Protein AF-A0A3E1HCI1-F1 (afdb_monomer_lite)

Radius of gyration: 28.61 Å; chains: 1; bounding box: 46×18×76 Å

pLDDT: mean 95.59, std 4.68, range [68.44, 98.19]

InterPro domains:
  IPR014030 Beta-ketoacyl synthase-like, N-terminal domain [PF00109] (35-63)
  IPR016039 Thiolase-like [G3DSA:3.40.47.10] (16-63)
  IPR016039 Thiolase-like [SSF53901] (31-63)
  IPR050091 Polyketide and Nonribosomal Peptide Biosynthesis Enzymes [PTHR43775] (1-63)

Secondary structure (DSSP, 8-state):
-HHHHHHHHHHHHHHHHHHHHHHHHHHHHHHHHTPPPP-------BTTTB-SHHHHHHHHHH-

Structure (mmCIF, N/CA/C/O backbone):
data_AF-A0A3E1HCI1-F1
#
_entry.id   AF-A0A3E1HCI1-F1
#
loop_
_atom_site.group_PDB
_atom_site.id
_atom_site.type_symbol
_atom_site.label_atom_id
_atom_site.label_alt_id
_atom_site.label_comp_id
_atom_site.label_asym_id
_atom_site.label_entity_id
_atom_site.label_seq_id
_atom_site.pdbx_PDB_ins_code
_atom_site.Cartn_x
_atom_site.Cartn_y
_atom_site.Cartn_z
_atom_site.occupancy
_atom_site.B_iso_or_equiv
_atom_site.auth_seq_id
_atom_site.auth_comp_id
_atom_site.auth_asym_id
_atom_site.auth_atom_id
_atom_site.pdbx_PDB_model_num
ATOM 1 N N . MET A 1 1 ? 29.236 9.160 -45.012 1.00 68.44 1 MET A N 1
ATOM 2 C CA . MET A 1 1 ? 28.204 10.041 -44.413 1.00 68.44 1 MET A CA 1
ATOM 3 C C . MET A 1 1 ? 26.874 9.314 -44.212 1.00 68.44 1 MET A C 1
ATOM 5 O O . MET A 1 1 ? 26.404 9.289 -43.086 1.00 68.44 1 MET A O 1
ATOM 9 N N . VAL A 1 2 ? 26.307 8.667 -45.242 1.00 84.12 2 VAL A N 1
ATOM 10 C CA . VAL A 1 2 ? 25.055 7.877 -45.135 1.00 84.12 2 VAL A CA 1
ATOM 11 C C . VAL A 1 2 ? 25.154 6.755 -44.093 1.00 84.12 2 VAL A C 1
ATOM 13 O O . VAL A 1 2 ? 24.277 6.627 -43.246 1.00 84.12 2 VAL A O 1
ATOM 16 N N . ASP A 1 3 ? 26.270 6.028 -44.083 1.00 88.69 3 ASP A N 1
ATOM 17 C CA . ASP A 1 3 ? 26.515 4.924 -43.147 1.00 88.69 3 ASP A CA 1
ATOM 18 C C . ASP A 1 3 ? 26.530 5.367 -41.667 1.00 88.69 3 ASP A C 1
ATOM 20 O O . ASP A 1 3 ? 25.920 4.742 -40.807 1.00 88.69 3 ASP A O 1
ATOM 24 N N . GLN A 1 4 ? 27.130 6.520 -41.355 1.00 88.94 4 GLN A N 1
ATOM 25 C CA . GLN A 1 4 ? 27.140 7.071 -39.990 1.00 88.94 4 GLN A CA 1
ATOM 26 C C . GLN A 1 4 ? 25.733 7.469 -39.515 1.00 88.94 4 GLN A C 1
ATOM 28 O O . GLN A 1 4 ? 25.374 7.234 -38.362 1.00 88.94 4 GLN A O 1
ATOM 33 N N . LEU A 1 5 ? 24.905 8.016 -40.413 1.00 89.62 5 LEU A N 1
ATOM 34 C CA . LEU A 1 5 ? 23.514 8.360 -40.107 1.00 89.62 5 LEU A CA 1
ATOM 35 C C . LEU A 1 5 ? 22.654 7.107 -39.869 1.00 89.62 5 LEU A C 1
ATOM 37 O O . LEU A 1 5 ? 21.791 7.111 -38.987 1.00 89.62 5 LEU A O 1
ATOM 41 N N . GLN A 1 6 ? 22.911 6.023 -40.607 1.00 92.50 6 GLN A N 1
ATOM 42 C CA . GLN A 1 6 ? 22.250 4.731 -40.398 1.00 92.50 6 GLN A CA 1
ATOM 43 C C . GLN A 1 6 ? 22.596 4.142 -39.026 1.00 92.50 6 GLN A C 1
ATOM 45 O O . GLN A 1 6 ? 21.688 3.777 -38.277 1.00 92.50 6 GLN A O 1
ATOM 50 N N . HIS A 1 7 ? 23.877 4.140 -38.647 1.00 92.62 7 HIS A N 1
ATOM 51 C CA . HIS A 1 7 ? 24.319 3.670 -37.331 1.00 92.62 7 HIS A CA 1
ATOM 52 C C . HIS A 1 7 ? 23.714 4.488 -36.181 1.00 92.62 7 HIS A C 1
ATOM 54 O O . HIS A 1 7 ? 23.216 3.914 -35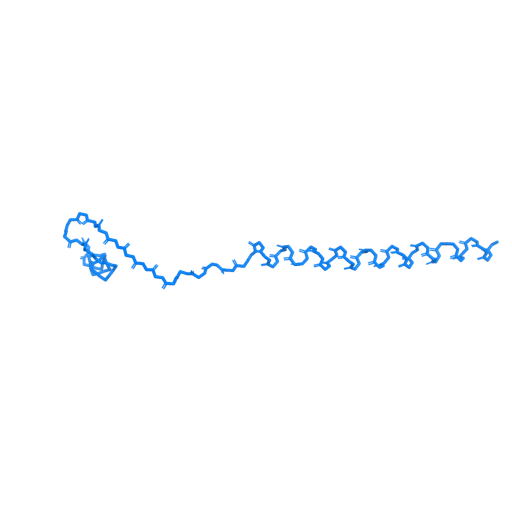.210 1.00 92.62 7 HIS A O 1
ATOM 60 N N . ALA A 1 8 ? 23.692 5.819 -36.303 1.00 93.88 8 ALA A N 1
ATOM 61 C CA . ALA A 1 8 ? 23.099 6.696 -35.294 1.00 93.88 8 ALA A CA 1
ATOM 62 C C . ALA A 1 8 ? 21.585 6.470 -35.143 1.00 93.88 8 ALA A C 1
ATOM 64 O O . ALA A 1 8 ? 21.070 6.400 -34.026 1.00 93.88 8 ALA A O 1
ATOM 65 N N . THR A 1 9 ? 20.870 6.300 -36.258 1.00 96.88 9 THR A N 1
ATOM 66 C CA . THR A 1 9 ? 19.423 6.040 -36.248 1.00 96.88 9 THR A CA 1
ATOM 67 C C . THR A 1 9 ? 19.104 4.688 -35.612 1.00 96.88 9 THR A C 1
ATOM 69 O O . THR A 1 9 ? 18.157 4.577 -34.834 1.00 96.88 9 THR A O 1
ATOM 72 N N . GLU A 1 10 ? 19.903 3.660 -35.898 1.00 97.00 10 GLU A N 1
ATOM 73 C CA . GLU A 1 10 ? 19.721 2.329 -35.320 1.00 97.00 10 GLU A CA 1
ATOM 74 C C . GLU A 1 10 ? 20.007 2.313 -33.814 1.00 97.00 10 GLU A C 1
ATOM 76 O O . GLU A 1 10 ? 19.233 1.750 -33.034 1.00 97.00 10 GLU A O 1
ATOM 81 N N . ALA A 1 11 ? 21.070 2.993 -33.378 1.00 95.38 11 ALA A N 1
ATOM 82 C CA . ALA A 1 11 ? 21.364 3.168 -31.959 1.00 95.38 11 ALA A CA 1
ATOM 83 C C . ALA A 1 11 ? 20.225 3.906 -31.234 1.00 95.38 11 ALA A C 1
ATOM 85 O O . ALA A 1 11 ? 19.783 3.461 -30.173 1.00 95.38 11 ALA A O 1
ATOM 86 N N . LEU A 1 12 ? 19.693 4.981 -31.829 1.00 96.75 12 LEU A N 1
ATOM 87 C CA . LEU A 1 12 ? 18.572 5.732 -31.263 1.00 96.75 12 LEU A CA 1
ATOM 88 C C . LEU A 1 12 ? 17.303 4.879 -31.159 1.00 96.75 12 LEU A C 1
ATOM 90 O O . LEU A 1 12 ? 16.652 4.880 -30.116 1.00 96.75 12 LEU A O 1
ATOM 94 N N . ARG A 1 13 ? 16.961 4.107 -32.198 1.00 97.44 13 ARG A N 1
ATOM 95 C CA . ARG A 1 13 ? 15.809 3.189 -32.166 1.00 97.44 13 ARG A CA 1
ATOM 96 C C . ARG A 1 13 ? 15.934 2.174 -31.037 1.00 97.44 13 ARG A C 1
ATOM 98 O O . ARG A 1 13 ? 14.992 2.003 -30.263 1.00 97.44 13 ARG A O 1
ATOM 105 N N . LYS A 1 14 ? 17.106 1.547 -30.894 1.00 97.75 14 LYS A N 1
ATOM 106 C CA . LYS A 1 14 ? 17.374 0.606 -29.796 1.00 97.75 14 LYS A CA 1
ATOM 107 C C . LYS A 1 14 ? 17.242 1.282 -28.435 1.00 97.75 14 LYS A C 1
ATOM 109 O O . LYS A 1 14 ? 16.602 0.723 -27.546 1.00 97.75 14 LYS A O 1
ATOM 114 N N . ALA A 1 15 ? 17.793 2.484 -28.278 1.00 96.75 15 ALA A N 1
ATOM 115 C CA . ALA A 1 15 ? 17.707 3.241 -27.033 1.00 96.75 15 ALA A CA 1
ATOM 116 C C . ALA A 1 15 ? 16.256 3.598 -26.671 1.00 96.75 15 ALA A C 1
ATOM 118 O O . ALA A 1 15 ? 15.850 3.402 -25.527 1.00 96.75 15 ALA A O 1
ATOM 119 N N . LEU A 1 16 ? 15.449 4.042 -27.640 1.00 97.56 16 LEU A N 1
ATOM 120 C CA . LEU A 1 16 ? 14.031 4.354 -27.431 1.00 97.56 16 LEU A CA 1
ATOM 121 C C . LEU A 1 16 ? 13.241 3.133 -26.939 1.00 97.56 16 LEU A C 1
ATOM 123 O O . LEU A 1 16 ? 12.453 3.251 -26.000 1.00 97.56 16 LEU A O 1
ATOM 127 N N . VAL A 1 17 ? 13.502 1.948 -27.504 1.00 97.69 17 VAL A N 1
ATOM 128 C CA . VAL A 1 17 ? 12.890 0.691 -27.038 1.00 97.69 17 VAL A CA 1
ATOM 129 C C . VAL A 1 17 ? 13.284 0.376 -25.590 1.00 97.69 17 VAL A C 1
ATOM 131 O O . VAL A 1 17 ? 12.432 -0.029 -24.798 1.00 97.69 17 VAL A O 1
ATOM 134 N N . GLN A 1 18 ? 14.549 0.586 -25.209 1.00 97.94 18 GLN A N 1
ATOM 135 C CA . GLN A 1 18 ? 14.984 0.363 -23.824 1.00 97.94 18 GLN A CA 1
ATOM 136 C C . GLN A 1 18 ? 14.357 1.358 -22.846 1.00 97.94 18 GLN A C 1
ATOM 138 O O . GLN A 1 18 ? 13.935 0.955 -21.764 1.00 97.94 18 GLN A O 1
ATOM 143 N N . VAL A 1 19 ? 14.240 2.633 -23.221 1.00 98.00 19 VAL A N 1
ATOM 144 C CA . VAL A 1 19 ? 13.570 3.645 -22.390 1.00 98.00 19 VAL A CA 1
ATOM 145 C C . VAL A 1 19 ? 12.119 3.255 -22.133 1.00 98.00 19 VAL A C 1
ATOM 147 O O . VAL A 1 19 ? 11.665 3.316 -20.993 1.00 98.00 19 VAL A O 1
ATOM 150 N N . GLU A 1 20 ? 11.397 2.814 -23.161 1.00 97.75 20 GLU A N 1
ATOM 151 C CA . GLU A 1 20 ? 10.008 2.380 -23.005 1.00 97.75 20 GLU A CA 1
ATOM 152 C C . GLU A 1 20 ? 9.896 1.162 -22.079 1.00 97.75 20 GLU A C 1
ATOM 154 O O . GLU A 1 20 ? 9.060 1.131 -21.174 1.00 97.75 20 GLU A O 1
ATOM 159 N N . ARG A 1 21 ? 10.797 0.185 -22.229 1.00 97.62 21 ARG A N 1
ATOM 160 C CA . ARG A 1 21 ? 10.861 -0.973 -21.331 1.00 97.62 21 ARG A CA 1
ATOM 161 C C . ARG A 1 21 ? 11.112 -0.555 -19.882 1.00 97.62 21 ARG A C 1
ATOM 163 O O . ARG A 1 21 ? 10.414 -1.024 -18.986 1.00 97.62 21 ARG A O 1
ATOM 170 N N . LEU A 1 22 ? 12.077 0.333 -19.650 1.00 97.56 22 LEU A N 1
ATOM 171 C CA . LEU A 1 22 ? 12.409 0.826 -18.314 1.00 97.56 22 LEU A CA 1
ATOM 172 C C . LEU A 1 22 ? 11.247 1.600 -17.691 1.00 97.56 22 LEU A C 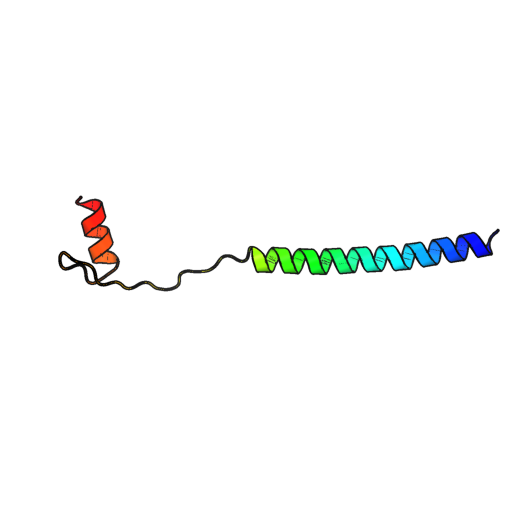1
ATOM 174 O O . LEU A 1 22 ? 10.945 1.392 -16.518 1.00 97.56 22 LEU A O 1
ATOM 178 N N . LYS A 1 23 ? 10.553 2.436 -18.471 1.00 97.94 23 LYS A N 1
ATOM 179 C CA . LYS A 1 23 ? 9.360 3.158 -18.010 1.00 97.94 23 LYS A CA 1
ATOM 180 C C . LYS A 1 23 ? 8.249 2.209 -17.568 1.00 97.94 23 LYS A C 1
ATOM 182 O O . LYS A 1 23 ? 7.642 2.446 -16.528 1.00 97.94 23 LYS A O 1
ATOM 187 N N . ARG A 1 24 ? 8.006 1.124 -18.312 1.00 97.88 24 ARG A N 1
ATOM 188 C CA . ARG A 1 24 ? 7.019 0.097 -17.931 1.00 97.88 24 ARG A CA 1
ATOM 189 C C . ARG A 1 24 ? 7.396 -0.598 -16.629 1.00 97.88 24 ARG A C 1
ATOM 191 O O . ARG A 1 24 ? 6.559 -0.700 -15.740 1.00 97.88 24 ARG A O 1
ATOM 198 N N . THR A 1 25 ? 8.653 -1.020 -16.492 1.00 98.00 25 THR A N 1
ATOM 199 C CA . THR A 1 25 ? 9.136 -1.649 -15.256 1.00 98.00 25 THR A CA 1
ATOM 200 C C . THR A 1 25 ? 9.026 -0.699 -14.069 1.00 98.00 25 THR A C 1
ATOM 202 O O . THR A 1 25 ? 8.537 -1.093 -13.016 1.00 98.00 25 THR A O 1
ATOM 205 N N . 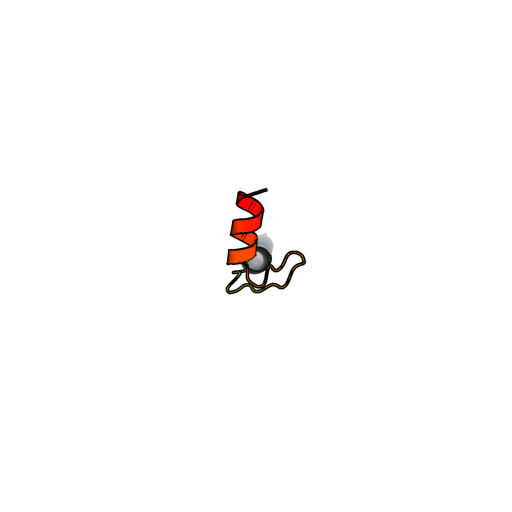ASN A 1 26 ? 9.446 0.557 -14.232 1.00 97.81 26 ASN A N 1
ATOM 206 C CA . ASN A 1 26 ? 9.365 1.556 -13.173 1.00 97.81 26 ASN A CA 1
ATOM 207 C C . ASN A 1 26 ? 7.912 1.800 -12.744 1.00 97.81 26 ASN A C 1
ATOM 209 O O . ASN A 1 26 ? 7.631 1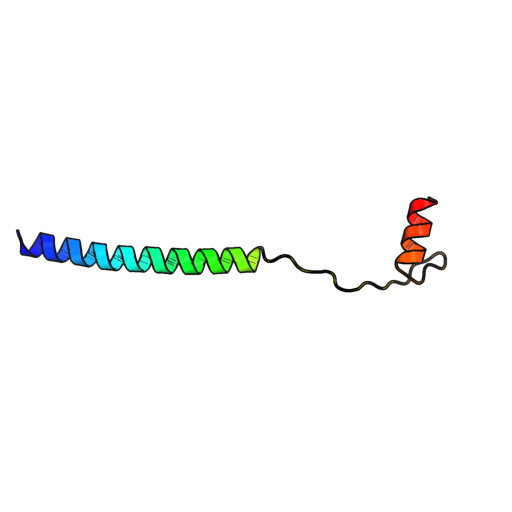.782 -11.550 1.00 97.81 26 ASN A O 1
ATOM 213 N N . ARG A 1 27 ? 6.982 1.923 -13.701 1.00 97.88 27 ARG A N 1
ATOM 214 C CA . ARG A 1 27 ? 5.553 2.056 -13.400 1.00 97.88 27 ARG A CA 1
ATOM 215 C C . ARG A 1 27 ? 5.025 0.871 -12.596 1.00 97.88 27 ARG A C 1
ATOM 217 O O . ARG A 1 27 ? 4.426 1.092 -11.556 1.00 97.88 27 ARG A O 1
ATOM 224 N N . ALA A 1 28 ? 5.310 -0.358 -13.020 1.00 96.81 28 ALA A N 1
ATOM 225 C CA . ALA A 1 28 ? 4.870 -1.552 -12.300 1.00 96.81 28 ALA A CA 1
ATOM 226 C C . ALA A 1 28 ? 5.450 -1.629 -10.875 1.00 96.81 28 ALA A C 1
ATOM 228 O O . ALA A 1 28 ? 4.787 -2.099 -9.955 1.00 96.81 28 ALA A O 1
ATOM 229 N N . LEU A 1 29 ? 6.687 -1.163 -10.668 1.00 97.31 29 LEU A N 1
ATOM 230 C CA . LEU A 1 29 ? 7.280 -1.081 -9.330 1.00 97.31 29 LEU A CA 1
ATOM 231 C C . LEU A 1 29 ? 6.583 -0.034 -8.460 1.00 97.31 29 LEU A C 1
ATOM 233 O O . LEU A 1 29 ? 6.303 -0.324 -7.302 1.00 97.31 29 LEU A O 1
ATOM 237 N N . LEU A 1 30 ? 6.287 1.144 -9.016 1.00 97.06 30 LEU A N 1
ATOM 238 C CA . LEU A 1 30 ? 5.567 2.204 -8.308 1.00 97.06 30 LEU A CA 1
ATOM 239 C C . LEU A 1 30 ? 4.122 1.808 -7.985 1.00 97.06 30 LEU A C 1
ATOM 241 O O . LEU A 1 30 ? 3.633 2.123 -6.907 1.00 97.06 30 LEU A O 1
ATOM 245 N N . GLU A 1 31 ? 3.437 1.120 -8.897 1.00 97.06 31 GLU A N 1
ATOM 246 C CA . GLU A 1 31 ? 2.087 0.596 -8.663 1.00 97.06 31 GLU A CA 1
ATOM 247 C C . GLU A 1 31 ? 2.095 -0.420 -7.520 1.00 97.06 31 GLU A C 1
ATOM 249 O O . GLU A 1 31 ? 1.311 -0.289 -6.590 1.00 97.06 31 GLU A O 1
ATOM 254 N N . ARG A 1 32 ? 3.042 -1.367 -7.529 1.00 96.12 32 ARG A N 1
ATOM 255 C CA . ARG A 1 32 ? 3.197 -2.355 -6.451 1.00 96.12 32 ARG A CA 1
ATOM 256 C C . ARG A 1 32 ? 3.596 -1.732 -5.117 1.00 96.12 32 ARG A C 1
ATOM 258 O O . ARG A 1 32 ? 3.141 -2.188 -4.077 1.00 96.12 32 ARG A O 1
ATOM 265 N N . SER A 1 33 ? 4.477 -0.729 -5.116 1.00 96.81 33 SER A N 1
ATOM 266 C CA . SER A 1 33 ? 4.916 -0.095 -3.865 1.00 96.81 33 SER A CA 1
ATOM 267 C C . SER A 1 33 ? 3.821 0.749 -3.224 1.00 96.81 33 SER A C 1
ATOM 269 O O . SER A 1 33 ? 3.831 0.932 -2.013 1.00 96.81 33 SER A O 1
ATOM 271 N N . ASN A 1 34 ? 2.908 1.278 -4.039 1.00 96.44 34 ASN A N 1
ATOM 272 C CA . ASN A 1 34 ? 1.795 2.111 -3.599 1.00 96.44 34 ASN A CA 1
ATOM 273 C C . ASN A 1 34 ? 0.462 1.351 -3.614 1.00 96.44 34 ASN A C 1
ATOM 275 O O . ASN A 1 34 ? -0.594 1.980 -3.562 1.00 96.44 34 ASN A O 1
ATOM 279 N N . GLU A 1 35 ? 0.499 0.021 -3.716 1.00 96.69 35 GLU A N 1
ATOM 280 C CA . GLU A 1 35 ? -0.700 -0.805 -3.686 1.00 96.69 35 GLU A CA 1
ATOM 281 C C . GLU A 1 35 ? -1.348 -0.693 -2.295 1.00 96.69 35 GLU A C 1
ATOM 283 O O . GLU A 1 35 ? -0.697 -1.002 -1.290 1.00 96.69 35 GLU A O 1
ATOM 288 N N . PRO A 1 36 ? -2.604 -0.221 -2.193 1.00 96.56 36 PRO A N 1
ATOM 289 C CA . PRO A 1 36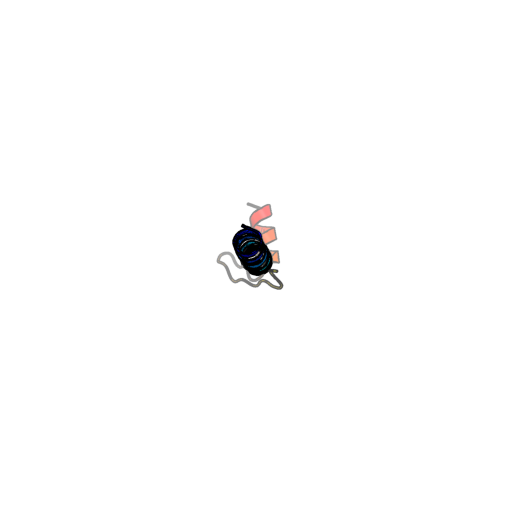 ? -3.273 -0.100 -0.906 1.00 96.56 36 PRO A CA 1
ATOM 290 C C . PRO A 1 36 ? -3.450 -1.466 -0.238 1.00 96.56 36 PRO A C 1
ATOM 292 O O . PRO A 1 36 ? -3.878 -2.429 -0.873 1.00 96.56 36 PRO A O 1
ATOM 295 N N . ILE A 1 37 ? -3.185 -1.539 1.068 1.00 95.44 37 ILE A N 1
ATOM 296 C CA . ILE A 1 37 ? -3.411 -2.753 1.857 1.00 95.44 37 ILE A CA 1
ATOM 297 C C . ILE A 1 37 ? -4.807 -2.703 2.476 1.00 95.44 37 ILE A C 1
ATOM 299 O O . ILE A 1 37 ? -5.120 -1.803 3.255 1.00 95.44 37 ILE A O 1
ATOM 303 N N . ALA A 1 38 ? -5.643 -3.686 2.147 1.00 97.75 38 ALA A N 1
ATOM 304 C CA . ALA A 1 38 ? -6.971 -3.817 2.730 1.00 97.75 38 ALA A CA 1
ATOM 305 C C . ALA A 1 38 ? -6.901 -4.429 4.140 1.00 97.75 38 ALA A C 1
ATOM 307 O O . ALA A 1 38 ? -6.355 -5.517 4.329 1.00 97.75 38 ALA A O 1
ATOM 308 N N . ILE A 1 39 ? -7.514 -3.762 5.121 1.00 96.81 39 ILE A N 1
ATOM 309 C CA . ILE A 1 39 ? -7.798 -4.348 6.437 1.00 96.81 39 ILE A CA 1
ATOM 310 C C . ILE A 1 39 ? -9.115 -5.117 6.311 1.00 96.81 39 ILE A C 1
ATOM 312 O O . ILE A 1 39 ? -10.177 -4.516 6.186 1.00 96.81 39 ILE A O 1
ATOM 316 N N . VAL A 1 40 ? -9.042 -6.449 6.300 1.00 98.12 40 VAL A N 1
ATOM 317 C CA . VAL A 1 40 ? -10.206 -7.327 6.055 1.00 98.12 40 VAL A CA 1
ATOM 318 C C . VAL A 1 40 ? -10.860 -7.864 7.330 1.00 98.12 40 VAL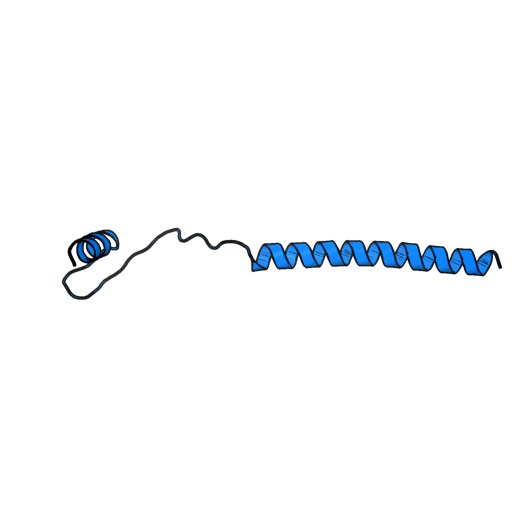 A C 1
ATOM 320 O O . VAL A 1 40 ? -11.898 -8.514 7.267 1.00 98.12 40 VAL A O 1
ATOM 323 N N . GLY A 1 41 ? -10.258 -7.610 8.489 1.00 97.50 41 GLY A N 1
ATOM 324 C CA . GLY A 1 41 ? -10.773 -8.043 9.780 1.00 97.50 41 GLY A CA 1
ATOM 325 C C . GLY A 1 41 ? -9.944 -7.480 10.928 1.00 97.50 41 GLY A C 1
ATOM 326 O O . GLY A 1 41 ? -8.775 -7.136 10.749 1.00 97.50 41 GLY A O 1
ATOM 327 N N . MET A 1 42 ? -10.567 -7.378 12.101 1.00 97.50 42 MET A N 1
ATOM 328 C CA . MET A 1 42 ? -9.961 -6.863 13.328 1.00 97.50 42 MET A CA 1
ATOM 329 C C . MET A 1 42 ? -10.495 -7.645 14.531 1.00 97.50 42 MET A C 1
ATOM 331 O O . MET A 1 42 ? -11.626 -8.121 14.514 1.00 97.50 42 MET A O 1
ATOM 335 N N . SER A 1 43 ? -9.686 -7.771 15.578 1.00 97.81 43 SER A N 1
ATOM 336 C CA . SER A 1 43 ? -10.080 -8.322 16.878 1.00 97.81 43 SER A CA 1
ATOM 337 C C . SER A 1 43 ? -9.148 -7.755 17.941 1.00 97.81 43 SER A C 1
ATOM 339 O O . SER A 1 43 ? -7.978 -7.494 17.653 1.00 97.81 43 SER A O 1
ATOM 341 N N . CYS A 1 44 ? -9.631 -7.590 19.169 1.00 97.25 44 CYS A N 1
ATOM 342 C CA . CYS A 1 44 ? -8.818 -7.093 20.274 1.00 97.25 44 CYS A CA 1
ATOM 343 C C . CYS A 1 44 ? -9.275 -7.643 21.633 1.00 97.25 44 CYS A C 1
ATOM 345 O O . CYS A 1 44 ? -10.304 -8.308 21.750 1.00 97.25 44 CYS A O 1
ATOM 347 N N . ARG A 1 45 ? -8.434 -7.405 22.639 1.00 98.00 45 ARG A N 1
ATOM 348 C CA . ARG A 1 45 ? -8.675 -7.624 24.067 1.00 98.00 45 ARG A CA 1
ATOM 349 C C . ARG A 1 45 ? -7.920 -6.525 24.806 1.00 98.00 45 ARG A C 1
ATOM 351 O O . ARG A 1 45 ? -6.690 -6.495 24.736 1.00 98.00 45 ARG A O 1
ATOM 358 N N . PHE A 1 46 ? -8.631 -5.616 25.459 1.00 97.06 46 PHE A N 1
ATOM 359 C CA . PHE A 1 46 ? -8.052 -4.471 26.161 1.00 97.06 46 PHE A CA 1
ATOM 360 C C . PHE A 1 46 ? -8.531 -4.403 27.622 1.00 97.06 46 PHE A C 1
ATOM 362 O O . PHE A 1 46 ? -9.539 -5.015 27.980 1.00 97.06 46 PHE A O 1
ATOM 369 N N . PRO A 1 47 ? -7.809 -3.684 28.507 1.00 96.12 47 PRO A N 1
ATOM 370 C CA . PRO A 1 47 ? -8.288 -3.414 29.861 1.00 96.12 47 PRO A CA 1
ATOM 371 C C . PRO A 1 47 ? -9.646 -2.700 29.863 1.00 96.12 47 PRO A C 1
ATOM 373 O O . PRO A 1 47 ? -10.017 -2.063 28.884 1.00 96.12 47 PRO A O 1
ATOM 376 N N . GLY A 1 48 ? -10.370 -2.779 30.982 1.00 92.44 48 GLY A N 1
ATOM 377 C CA . GLY A 1 48 ? -11.707 -2.180 31.092 1.00 92.44 48 GLY A CA 1
ATOM 378 C C . GLY A 1 48 ? -12.839 -3.072 30.576 1.00 92.44 48 GLY A C 1
ATOM 379 O O . GLY A 1 48 ? -13.973 -2.621 30.521 1.00 92.44 48 GLY A O 1
ATOM 380 N N . GLY A 1 49 ? -12.553 -4.339 30.254 1.00 95.19 49 GLY A N 1
ATOM 381 C CA . GLY A 1 49 ? -13.563 -5.305 29.804 1.00 95.19 49 GLY A CA 1
ATOM 382 C C . GLY A 1 49 ? -13.879 -5.237 28.308 1.00 95.19 49 GLY A C 1
ATOM 383 O O . GLY A 1 49 ? -14.904 -5.758 27.890 1.00 95.19 49 GLY A O 1
ATOM 384 N N . VAL A 1 50 ? -13.012 -4.605 27.513 1.00 97.94 50 VAL A N 1
ATOM 385 C CA . VAL A 1 50 ? -13.176 -4.461 26.063 1.00 97.94 50 VAL A CA 1
ATOM 386 C C . VAL A 1 50 ? -12.672 -5.715 25.355 1.00 97.94 50 VAL A C 1
ATOM 388 O O . VAL A 1 50 ? -11.459 -5.951 25.279 1.00 97.94 50 VAL A O 1
ATOM 391 N N . ASP A 1 51 ? -13.598 -6.495 24.796 1.00 98.06 51 ASP A N 1
ATOM 392 C CA . ASP A 1 51 ? -13.300 -7.789 24.181 1.00 98.06 51 ASP A CA 1
ATOM 393 C C . ASP A 1 51 ? -13.525 -7.829 22.659 1.00 98.06 51 ASP A C 1
ATOM 395 O O . ASP A 1 51 ? -13.290 -8.857 22.014 1.00 98.06 51 ASP A O 1
ATOM 399 N N . SER A 1 52 ? -13.932 -6.714 22.059 1.00 98.19 52 SER A N 1
ATOM 400 C CA . SER A 1 52 ? -14.143 -6.594 20.620 1.00 98.19 52 SER A CA 1
ATOM 401 C C . SER A 1 52 ? -13.842 -5.180 20.104 1.00 98.19 52 SER A C 1
ATOM 403 O O . SER A 1 52 ? -13.783 -4.229 20.889 1.00 98.19 52 SER A O 1
ATOM 405 N N . PRO A 1 53 ? -13.625 -5.011 18.783 1.00 98.19 53 PRO A N 1
ATOM 406 C CA . PRO A 1 53 ? -13.492 -3.686 18.184 1.00 98.19 53 PRO A CA 1
ATOM 407 C C . PRO A 1 53 ? -14.725 -2.796 18.387 1.00 98.19 53 PRO A C 1
ATOM 409 O O . PRO A 1 53 ? -14.561 -1.583 18.478 1.00 98.19 53 PRO A O 1
ATOM 412 N N . ASP A 1 54 ? -15.923 -3.382 18.470 1.00 97.38 54 ASP A N 1
ATOM 413 C CA . ASP A 1 54 ? -17.167 -2.661 18.752 1.00 97.38 54 ASP A CA 1
ATOM 414 C C . ASP A 1 54 ? -17.180 -2.132 20.196 1.00 97.38 54 ASP A C 1
ATOM 416 O O . ASP A 1 54 ? -17.356 -0.934 20.393 1.00 97.38 54 ASP A O 1
ATOM 420 N N . ASP A 1 55 ? -16.847 -2.973 21.188 1.00 97.38 55 ASP A N 1
ATOM 421 C CA . ASP A 1 55 ? -16.725 -2.536 22.594 1.00 97.38 55 ASP A CA 1
ATOM 422 C C . ASP A 1 55 ? -15.684 -1.412 22.748 1.00 97.38 55 ASP A C 1
ATOM 424 O O . ASP A 1 55 ? -15.852 -0.478 23.533 1.00 97.38 55 ASP A O 1
ATOM 428 N N . LEU A 1 56 ? -14.581 -1.498 21.991 1.00 97.31 56 LEU A N 1
ATOM 429 C CA . LEU A 1 56 ? -13.556 -0.455 21.975 1.00 97.31 56 LEU A CA 1
ATOM 430 C C . LEU A 1 56 ? -14.116 0.851 21.415 1.00 97.31 56 LEU A C 1
ATOM 432 O O . LEU A 1 56 ? -13.786 1.924 21.916 1.00 97.31 56 LEU A O 1
ATOM 436 N N . TRP A 1 57 ? -14.902 0.766 20.345 1.00 97.25 57 TRP A N 1
ATOM 437 C CA . TRP A 1 57 ? -15.481 1.936 19.709 1.00 97.25 57 TRP A CA 1
ATOM 438 C C . TRP A 1 57 ? -16.456 2.649 20.644 1.00 97.25 57 TRP A C 1
ATOM 440 O O . TRP A 1 57 ? -16.343 3.863 20.807 1.00 97.25 57 TRP A O 1
ATOM 450 N N . ASP A 1 58 ? -17.331 1.898 21.311 1.00 96.56 58 ASP A N 1
ATOM 451 C CA . ASP A 1 58 ? -18.266 2.443 22.297 1.00 96.56 58 ASP A CA 1
ATOM 452 C C . ASP A 1 58 ? -17.512 3.146 23.438 1.00 96.56 58 ASP A C 1
ATOM 454 O O . ASP A 1 58 ? -17.779 4.314 23.726 1.00 96.56 58 ASP A O 1
ATOM 458 N N . MET A 1 59 ? -16.474 2.508 23.994 1.00 95.62 59 MET A N 1
ATOM 459 C CA . MET A 1 59 ? -15.626 3.114 25.030 1.00 95.62 59 MET A CA 1
ATOM 460 C C . MET A 1 59 ? -14.984 4.437 24.570 1.00 95.62 59 MET A C 1
ATOM 462 O O . MET A 1 59 ? -14.965 5.411 25.317 1.00 95.62 59 MET A O 1
ATOM 466 N N . LEU A 1 60 ? -14.450 4.499 23.344 1.00 96.00 60 LEU A N 1
ATOM 467 C CA . LEU A 1 60 ? -13.805 5.712 22.819 1.00 96.00 60 LEU A CA 1
ATOM 468 C C . LEU A 1 60 ? -14.786 6.870 22.604 1.00 96.00 60 LEU A C 1
ATOM 470 O O . LEU A 1 60 ? -14.387 8.032 22.696 1.00 96.00 60 LEU A O 1
ATOM 474 N N . VAL A 1 61 ? -16.040 6.562 22.272 1.00 97.25 61 VAL A N 1
ATOM 475 C CA . VAL A 1 61 ? -17.095 7.561 22.072 1.00 97.25 61 VAL A CA 1
ATOM 476 C C . VAL A 1 61 ? -17.602 8.103 23.410 1.00 97.25 61 VAL A C 1
ATOM 478 O O . VAL A 1 61 ? -17.927 9.289 23.495 1.00 97.25 61 VAL A O 1
ATOM 481 N N . GLU A 1 62 ? -17.655 7.261 24.443 1.00 94.62 62 GLU A N 1
ATOM 482 C CA . GLU A 1 62 ? -18.119 7.634 25.784 1.00 94.62 62 GLU A CA 1
ATOM 483 C C . GLU A 1 62 ? -17.085 8.446 26.593 1.00 94.62 62 GLU A C 1
ATOM 485 O O . GLU A 1 62 ? -17.492 9.329 27.356 1.00 94.62 62 GLU A O 1
ATOM 490 N N . GLY A 1 63 ? -15.779 8.233 26.365 1.00 81.94 63 GLY A N 1
ATOM 491 C CA . GLY A 1 63 ? -14.669 8.997 26.968 1.00 81.94 63 GLY A CA 1
ATOM 492 C C . GLY A 1 63 ? -14.206 8.487 28.329 1.00 81.94 63 GLY A C 1
ATOM 493 O O . GLY A 1 63 ? -13.801 9.343 29.150 1.00 81.94 63 GLY A O 1
#

Organism: NCBI:txid2162698

Sequence (63 aa):
MVDQLQHATEALRKALVQVERLKRTNRALLERSNEPIAIVGMSCRFPGGVDSPDDLWDMLVEG

Foldseek 3Di:
DVVVVVVVVVVVVVVVVVVVVVVVVVVVVVCVVPPDDDDPDDFDDDPPGQGGPVSVVVVVVVD